Protein AF-A0A6B2LVM3-F1 (afdb_monomer_lite)

Secondary structure (DSSP, 8-state):
-PPPSEEE-TTTS-EEE-TTT-----HHHHH-TT---------GGGGGGEEEESSTTS-EEE--PPP-TTS---------

Structure (mmCIF, N/CA/C/O backbone):
data_AF-A0A6B2LVM3-F1
#
_entry.id   AF-A0A6B2LVM3-F1
#
loop_
_atom_site.group_PDB
_atom_site.id
_atom_site.type_symbol
_atom_site.label_atom_id
_atom_site.label_alt_id
_atom_site.label_comp_id
_atom_site.label_asym_id
_atom_site.label_entity_id
_atom_site.label_seq_id
_atom_site.pdbx_PDB_ins_code
_atom_site.Cartn_x
_atom_site.Cartn_y
_atom_site.Cartn_z
_atom_site.occupancy
_atom_site.B_iso_or_equiv
_atom_site.auth_seq_id
_atom_site.auth_comp_id
_atom_site.auth_asym_id
_atom_site.auth_atom_id
_atom_site.pdbx_PDB_model_num
ATOM 1 N N . MET A 1 1 ? 13.968 16.135 -21.084 1.00 49.19 1 MET A N 1
ATOM 2 C 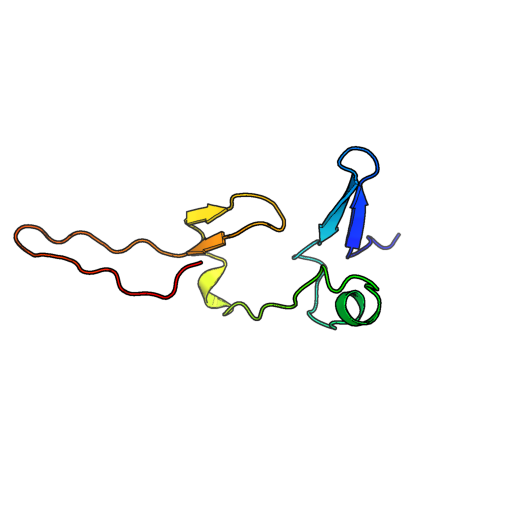CA . MET A 1 1 ? 14.220 14.703 -20.788 1.00 49.19 1 MET A CA 1
ATOM 3 C C . MET A 1 1 ? 13.036 14.159 -20.001 1.00 49.19 1 MET A C 1
ATOM 5 O O . MET A 1 1 ? 12.678 14.768 -19.001 1.00 49.19 1 MET A O 1
ATOM 9 N N . GLY A 1 2 ? 12.376 13.096 -20.472 1.00 74.12 2 GLY A N 1
ATOM 10 C CA . GLY A 1 2 ? 11.206 12.517 -19.794 1.00 74.12 2 GLY A CA 1
ATOM 11 C C . GLY A 1 2 ? 11.609 11.605 -18.631 1.00 74.12 2 GLY A C 1
ATOM 12 O O . GLY A 1 2 ? 12.551 10.829 -18.771 1.00 74.12 2 GLY A O 1
ATOM 13 N N . LYS A 1 3 ? 10.912 11.700 -17.492 1.00 82.12 3 LYS A N 1
ATOM 14 C CA . LYS A 1 3 ? 11.069 10.773 -16.355 1.00 82.12 3 LYS A CA 1
ATOM 15 C C . LYS A 1 3 ? 10.216 9.521 -16.577 1.00 82.12 3 LYS A C 1
ATOM 17 O O . LYS A 1 3 ? 9.120 9.623 -17.129 1.00 82.12 3 LYS A O 1
ATOM 22 N N . GLN A 1 4 ? 10.699 8.355 -16.152 1.00 88.94 4 GLN A N 1
ATOM 23 C CA . GLN A 1 4 ? 9.949 7.102 -16.271 1.00 88.94 4 GLN A CA 1
ATOM 24 C C . GLN A 1 4 ? 8.954 6.956 -15.110 1.00 88.94 4 GLN A C 1
ATOM 26 O O . GLN A 1 4 ? 9.250 7.298 -13.971 1.00 88.94 4 GLN A O 1
ATOM 31 N N . CYS A 1 5 ? 7.746 6.458 -15.394 1.00 92.06 5 CYS A N 1
ATOM 32 C CA . CYS A 1 5 ? 6.729 6.225 -14.360 1.00 92.06 5 CYS A CA 1
ATOM 33 C C . CYS A 1 5 ? 7.019 4.968 -13.521 1.00 92.06 5 CYS A C 1
ATOM 35 O O . CYS A 1 5 ? 6.689 4.932 -12.337 1.00 92.06 5 CYS A O 1
ATOM 37 N N . VAL A 1 6 ? 7.607 3.939 -14.137 1.00 93.00 6 VAL A N 1
ATOM 38 C CA . VAL A 1 6 ? 8.009 2.685 -13.488 1.00 93.00 6 VAL A CA 1
ATOM 39 C C . VAL A 1 6 ? 9.499 2.491 -13.733 1.00 93.00 6 VAL A C 1
ATOM 41 O O . VAL A 1 6 ? 9.927 2.472 -14.887 1.00 93.00 6 VAL A O 1
ATOM 44 N N . GLU A 1 7 ? 10.268 2.338 -12.661 1.00 92.25 7 GLU A N 1
ATOM 45 C CA . GLU A 1 7 ? 11.724 2.192 -12.696 1.00 92.25 7 GLU A CA 1
ATOM 46 C C . GLU A 1 7 ? 12.137 0.893 -11.998 1.00 92.25 7 GLU A C 1
ATOM 48 O O . GLU A 1 7 ? 11.731 0.632 -10.868 1.00 92.25 7 GLU A O 1
ATOM 53 N N . VAL A 1 8 ? 12.954 0.061 -12.646 1.00 90.44 8 VAL A N 1
ATOM 54 C CA . VAL A 1 8 ? 13.470 -1.173 -12.032 1.00 90.44 8 VAL A CA 1
ATOM 55 C C . VAL A 1 8 ? 14.773 -0.858 -11.307 1.00 90.44 8 VAL A C 1
ATOM 57 O O . VAL A 1 8 ? 15.788 -0.547 -11.935 1.00 90.44 8 VAL A O 1
ATOM 60 N N . GLN A 1 9 ? 14.762 -0.954 -9.980 1.00 90.00 9 GLN A N 1
ATOM 61 C CA . GLN A 1 9 ? 15.942 -0.710 -9.162 1.00 90.00 9 GLN A CA 1
ATOM 62 C C . GLN A 1 9 ? 16.836 -1.951 -9.141 1.00 90.00 9 GLN A C 1
ATOM 64 O O . GLN A 1 9 ? 16.474 -3.000 -8.611 1.00 90.00 9 GLN A O 1
ATOM 69 N N . LYS A 1 10 ? 18.048 -1.828 -9.691 1.00 90.62 10 LYS A N 1
ATOM 70 C CA . LYS A 1 10 ? 19.020 -2.935 -9.746 1.00 90.62 10 LYS A CA 1
ATOM 71 C C . LYS A 1 10 ? 19.558 -3.336 -8.367 1.00 90.62 10 LYS A C 1
ATOM 73 O O . LYS A 1 10 ? 19.887 -4.499 -8.169 1.00 90.62 10 LYS A O 1
ATOM 78 N N . SER A 1 11 ? 19.630 -2.393 -7.426 1.00 91.25 11 SER A N 1
ATOM 79 C CA . SER A 1 11 ? 20.142 -2.616 -6.067 1.00 91.25 11 SER A CA 1
ATOM 80 C C . SER A 1 11 ? 19.191 -3.458 -5.217 1.00 91.25 11 SER A C 1
ATOM 82 O O . SER A 1 11 ? 19.603 -4.450 -4.628 1.00 91.25 11 SER A O 1
ATOM 84 N N . THR A 1 12 ? 17.911 -3.086 -5.185 1.00 87.62 12 THR A N 1
ATOM 85 C CA . THR A 1 12 ? 16.871 -3.756 -4.386 1.00 87.62 12 THR A CA 1
ATOM 86 C C . THR A 1 12 ? 16.172 -4.885 -5.141 1.00 87.62 12 THR A C 1
ATOM 88 O O . THR A 1 12 ? 15.381 -5.609 -4.547 1.00 87.62 12 THR A O 1
ATOM 91 N N . ARG A 1 13 ? 16.450 -5.032 -6.446 1.00 88.00 13 ARG A N 1
ATOM 92 C CA . ARG A 1 13 ? 15.792 -5.970 -7.376 1.00 88.00 13 ARG A CA 1
ATOM 93 C C . ARG A 1 13 ? 14.265 -5.819 -7.429 1.00 88.00 13 ARG A C 1
ATOM 95 O O . ARG A 1 13 ? 13.571 -6.730 -7.867 1.00 88.00 13 ARG A O 1
ATOM 102 N N . ASN A 1 14 ? 13.758 -4.647 -7.047 1.00 89.19 14 ASN A N 1
ATOM 103 C CA . ASN A 1 14 ? 12.337 -4.319 -7.024 1.00 89.19 14 ASN A CA 1
ATOM 104 C C . ASN A 1 14 ? 12.015 -3.202 -8.023 1.00 89.19 14 ASN A C 1
ATOM 106 O O . ASN A 1 14 ? 12.872 -2.404 -8.402 1.00 89.19 14 ASN A O 1
ATOM 110 N N . SER A 1 15 ? 10.754 -3.130 -8.452 1.00 92.06 15 SER A N 1
ATOM 111 C CA . SER A 1 15 ? 10.263 -2.027 -9.288 1.00 92.06 15 SER A CA 1
ATOM 112 C C . SER A 1 15 ? 9.709 -0.906 -8.414 1.00 92.06 15 SER A C 1
ATOM 114 O O . SER A 1 15 ? 8.918 -1.168 -7.516 1.00 92.06 15 SER A O 1
ATOM 116 N N . TYR A 1 16 ? 10.086 0.336 -8.682 1.00 92.75 16 TYR A N 1
ATOM 117 C CA . TYR A 1 16 ? 9.538 1.541 -8.069 1.00 92.75 16 TYR A CA 1
ATOM 118 C C . TYR A 1 16 ? 8.491 2.168 -8.992 1.00 92.75 16 TYR A C 1
ATOM 120 O O . TYR A 1 16 ? 8.709 2.265 -10.201 1.00 92.75 16 TYR A O 1
ATOM 128 N N . ILE A 1 17 ? 7.358 2.594 -8.430 1.00 93.00 17 ILE A N 1
ATOM 129 C CA . ILE A 1 17 ? 6.271 3.2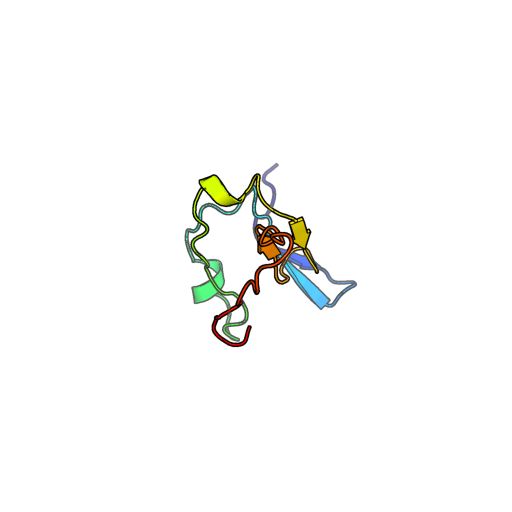33 -9.176 1.00 93.00 17 ILE A CA 1
ATOM 130 C C . ILE A 1 17 ? 6.108 4.663 -8.663 1.00 93.00 17 ILE A C 1
ATOM 132 O O . ILE A 1 17 ? 5.847 4.891 -7.484 1.00 93.00 17 ILE A O 1
ATOM 136 N N . SER A 1 18 ? 6.244 5.639 -9.559 1.00 91.75 18 SER A N 1
ATOM 137 C CA . SER A 1 18 ? 6.033 7.048 -9.230 1.00 91.75 18 SER A CA 1
ATOM 138 C C . SER A 1 18 ? 4.544 7.392 -9.257 1.00 91.75 18 SER A C 1
ATOM 140 O O . SER A 1 18 ? 3.953 7.519 -10.329 1.00 91.75 18 SER A O 1
ATOM 142 N N . GLU A 1 19 ? 3.936 7.597 -8.086 1.00 88.44 19 GLU A N 1
ATOM 143 C CA . GLU A 1 19 ? 2.525 8.012 -7.974 1.00 88.44 19 GLU A CA 1
ATOM 144 C C . GLU A 1 19 ? 2.257 9.375 -8.626 1.00 88.44 19 GLU A C 1
ATOM 146 O O . GLU A 1 19 ? 1.167 9.604 -9.133 1.00 88.44 19 GLU A O 1
ATOM 151 N N . VAL A 1 20 ? 3.256 10.262 -8.661 1.00 88.38 20 VAL A N 1
ATOM 152 C CA . VAL A 1 20 ? 3.127 11.608 -9.246 1.00 88.38 20 VAL A CA 1
ATOM 153 C C . VAL A 1 20 ? 3.029 11.551 -10.772 1.00 88.38 20 VAL A C 1
ATOM 155 O O . VAL A 1 20 ? 2.338 12.361 -11.382 1.00 88.38 20 VAL A O 1
ATOM 158 N N . LEU A 1 21 ? 3.727 10.598 -11.398 1.00 91.69 21 LEU A N 1
ATOM 159 C CA . LEU A 1 21 ? 3.715 10.413 -12.853 1.00 91.69 21 LEU A CA 1
ATOM 160 C C . LEU A 1 21 ? 2.639 9.413 -13.302 1.00 91.69 21 LEU A C 1
ATOM 162 O O . LEU A 1 21 ? 2.293 9.369 -14.482 1.00 91.69 21 LEU A O 1
ATOM 166 N N . CYS A 1 22 ? 2.123 8.599 -12.380 1.00 91.12 22 CYS A N 1
ATOM 167 C CA . CYS A 1 22 ? 1.100 7.609 -12.670 1.00 91.12 22 CYS A CA 1
ATOM 168 C C . CYS A 1 22 ? -0.249 8.289 -12.919 1.00 91.12 22 CYS A C 1
ATOM 170 O O . CYS A 1 22 ? -0.854 8.871 -12.025 1.00 91.12 22 CYS A O 1
ATOM 172 N N . ASN A 1 23 ? -0.760 8.148 -14.139 1.00 91.19 23 ASN A N 1
ATOM 173 C CA . ASN A 1 23 ? -2.089 8.619 -14.532 1.00 91.19 23 ASN A CA 1
ATOM 174 C C . ASN A 1 23 ? -3.161 7.514 -14.500 1.00 91.19 23 ASN A C 1
ATOM 176 O O . ASN A 1 23 ? -4.279 7.728 -14.958 1.00 91.19 23 ASN A O 1
ATOM 180 N N . GLY A 1 24 ? -2.814 6.315 -14.024 1.00 90.88 24 GLY A N 1
ATOM 181 C CA . GLY A 1 24 ? -3.736 5.184 -13.970 1.00 90.88 24 GLY A CA 1
ATOM 182 C C . GLY A 1 24 ? -4.028 4.503 -15.313 1.00 90.88 24 GLY A C 1
ATOM 183 O O . GLY A 1 24 ? -5.005 3.770 -15.406 1.00 90.88 24 GLY A O 1
ATOM 184 N N . CYS A 1 25 ? -3.195 4.676 -16.349 1.00 93.44 25 CYS A N 1
ATOM 185 C CA . CYS A 1 25 ? -3.422 4.057 -17.668 1.00 93.44 25 CYS A CA 1
ATOM 186 C C . CYS A 1 25 ? -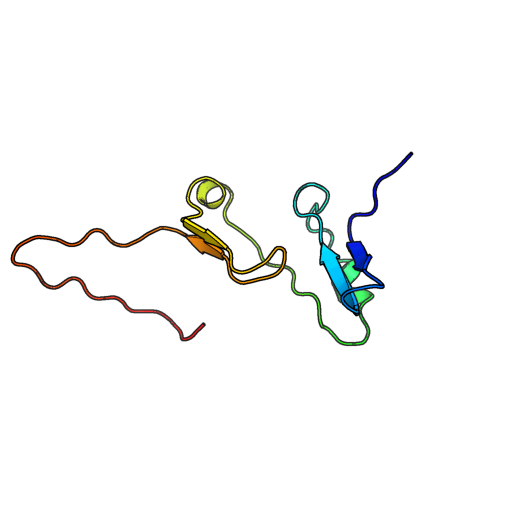3.427 2.512 -17.685 1.00 93.44 25 CYS A C 1
ATOM 188 O O . CYS A 1 25 ? -3.897 1.907 -18.646 1.00 93.44 25 CYS A O 1
ATOM 190 N N . GLY A 1 26 ? -2.862 1.852 -16.667 1.00 92.00 26 GLY A N 1
ATOM 191 C CA . GLY A 1 26 ? -2.890 0.389 -16.525 1.00 92.00 26 GLY A CA 1
ATOM 192 C C . GLY A 1 26 ? -1.991 -0.405 -17.488 1.00 92.00 26 GLY A C 1
ATOM 193 O O . GLY A 1 26 ? -2.005 -1.635 -17.458 1.00 92.00 26 GLY A O 1
ATOM 194 N N . LEU A 1 27 ? -1.169 0.250 -18.318 1.00 92.94 27 LEU A N 1
ATOM 195 C CA . LEU A 1 27 ? -0.266 -0.434 -19.260 1.00 92.94 27 LEU A CA 1
ATOM 196 C C . LEU A 1 27 ? 0.771 -1.323 -18.557 1.00 92.94 27 LEU A C 1
ATOM 198 O O . LEU A 1 27 ? 1.085 -2.410 -19.038 1.00 92.94 27 LEU A O 1
ATOM 202 N N . CYS A 1 28 ? 1.284 -0.884 -17.404 1.00 93.31 28 CYS A N 1
ATOM 203 C CA . CYS A 1 28 ? 2.267 -1.634 -16.620 1.00 93.31 28 CYS A CA 1
ATOM 204 C C . CYS A 1 28 ? 1.727 -2.981 -16.117 1.00 93.31 28 CYS A C 1
ATOM 206 O O . CYS A 1 28 ? 2.488 -3.938 -16.025 1.00 93.31 28 CYS A O 1
ATOM 208 N N . ILE A 1 29 ? 0.422 -3.077 -15.862 1.00 95.06 29 ILE A N 1
ATOM 209 C CA . ILE A 1 29 ? -0.235 -4.304 -15.393 1.00 95.06 29 ILE A CA 1
ATOM 210 C C . ILE A 1 29 ? -0.318 -5.310 -16.523 1.00 95.06 29 ILE A C 1
ATOM 212 O O . ILE A 1 29 ? 0.119 -6.443 -16.367 1.00 95.06 29 ILE A O 1
ATOM 216 N N . LYS A 1 30 ? -0.800 -4.866 -17.689 1.00 93.50 30 LYS A N 1
ATOM 217 C CA . LYS A 1 30 ? -0.901 -5.712 -18.886 1.00 93.50 30 LYS A CA 1
ATOM 218 C C . LYS A 1 30 ? 0.464 -6.206 -19.359 1.00 93.50 30 LYS A C 1
ATOM 220 O O . LYS A 1 30 ? 0.573 -7.310 -19.874 1.00 93.50 30 LYS A O 1
ATOM 225 N N . LYS A 1 31 ? 1.500 -5.378 -19.204 1.00 93.06 31 LYS A N 1
ATOM 226 C CA . LYS A 1 31 ? 2.865 -5.711 -19.620 1.00 93.06 31 LYS A CA 1
ATOM 227 C C . LYS A 1 31 ? 3.599 -6.604 -18.616 1.00 93.06 31 LYS A C 1
ATOM 229 O O . LYS A 1 31 ? 4.587 -7.226 -18.992 1.00 93.06 31 LYS A O 1
ATOM 234 N N . CYS A 1 32 ? 3.178 -6.647 -17.352 1.00 93.50 32 CYS A N 1
ATOM 235 C CA . CYS A 1 32 ? 3.860 -7.431 -16.329 1.00 93.50 32 CYS A CA 1
ATOM 236 C C . CYS A 1 32 ? 3.527 -8.924 -16.496 1.00 93.50 32 CYS A C 1
ATOM 238 O O . CYS A 1 32 ? 2.388 -9.310 -16.236 1.00 93.50 32 CYS A O 1
ATOM 240 N N . PRO A 1 33 ? 4.499 -9.788 -16.847 1.00 94.62 33 PRO A N 1
ATOM 241 C CA . PRO A 1 33 ? 4.230 -11.212 -17.066 1.00 94.62 33 PRO A CA 1
ATOM 242 C C . PRO A 1 33 ? 3.870 -11.960 -15.774 1.00 94.62 33 PRO A C 1
ATOM 244 O O . PRO A 1 33 ? 3.290 -13.036 -15.827 1.00 94.62 33 PRO A O 1
ATOM 247 N N . PHE A 1 34 ? 4.198 -11.388 -14.612 1.00 95.12 34 PHE A N 1
ATOM 248 C CA . PHE A 1 34 ? 3.983 -12.005 -13.301 1.00 95.12 34 PHE A CA 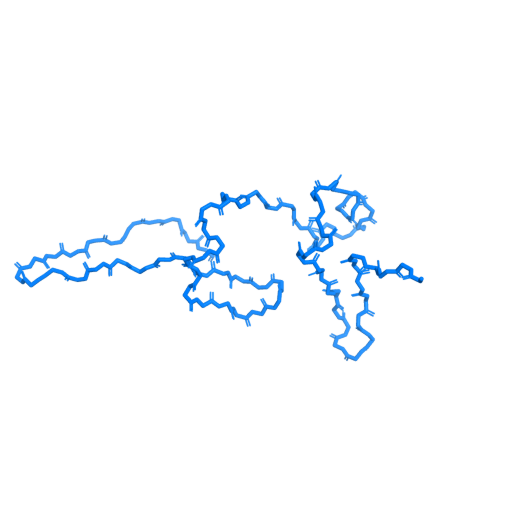1
ATOM 249 C C . PHE A 1 34 ? 2.748 -11.468 -12.569 1.00 95.12 34 PHE A C 1
ATOM 251 O O . PHE A 1 34 ? 2.482 -11.888 -11.448 1.00 95.12 34 PHE A O 1
ATOM 258 N N . GLY A 1 35 ? 2.035 -10.487 -13.138 1.00 92.25 35 GLY A N 1
ATOM 259 C CA . GLY A 1 35 ? 0.897 -9.857 -12.458 1.00 92.25 35 GLY A CA 1
ATOM 260 C C . GLY A 1 35 ? 1.259 -9.165 -11.133 1.00 92.25 35 GLY A C 1
ATOM 261 O O . GLY A 1 35 ? 0.407 -9.007 -10.264 1.00 92.25 35 GLY A O 1
ATOM 262 N N . ALA A 1 36 ? 2.518 -8.749 -10.958 1.00 92.94 36 ALA A N 1
ATOM 263 C CA . ALA A 1 36 ? 3.021 -8.201 -9.694 1.00 92.94 36 ALA A CA 1
ATOM 264 C C . ALA A 1 36 ? 2.545 -6.764 -9.399 1.00 92.94 36 ALA A C 1
ATOM 266 O O . ALA A 1 36 ? 2.693 -6.277 -8.280 1.00 92.94 36 ALA A O 1
ATOM 267 N N . ILE A 1 37 ? 1.997 -6.066 -10.398 1.00 93.38 37 ILE A N 1
ATOM 268 C CA . ILE A 1 37 ? 1.529 -4.680 -10.279 1.00 93.38 37 ILE A CA 1
ATOM 269 C C . ILE A 1 37 ? 0.002 -4.677 -10.243 1.00 93.38 37 ILE A C 1
ATOM 271 O O . ILE A 1 37 ? -0.641 -5.267 -11.109 1.00 93.38 37 ILE A O 1
ATOM 275 N N . LYS A 1 38 ? -0.574 -3.961 -9.274 1.00 91.06 38 LYS A N 1
ATOM 276 C CA . LYS A 1 38 ? -2.022 -3.754 -9.142 1.00 91.06 38 LYS A CA 1
ATOM 277 C C . LYS A 1 38 ? -2.355 -2.274 -9.324 1.00 91.06 38 LYS A C 1
ATOM 279 O O . LYS A 1 38 ? -1.636 -1.417 -8.814 1.00 91.06 38 LYS A O 1
ATOM 284 N N . LEU A 1 39 ? -3.440 -1.974 -10.041 1.00 90.69 39 LEU A N 1
ATOM 285 C CA . LEU A 1 39 ? -3.981 -0.617 -10.129 1.00 90.69 39 LEU A CA 1
ATOM 286 C C . LEU A 1 39 ? -5.026 -0.489 -9.036 1.00 90.69 39 LEU A C 1
ATOM 288 O O . LEU A 1 39 ? -6.011 -1.222 -9.038 1.00 90.69 39 LEU A O 1
ATOM 292 N N . ILE A 1 40 ? -4.794 0.437 -8.116 1.00 87.00 40 ILE A N 1
ATOM 293 C CA . ILE A 1 40 ? -5.737 0.768 -7.057 1.00 87.00 40 ILE A CA 1
ATOM 294 C C . ILE A 1 40 ? -6.325 2.147 -7.330 1.00 87.00 40 ILE A C 1
ATOM 296 O O . ILE A 1 40 ? -5.613 3.075 -7.719 1.00 87.00 40 ILE A O 1
ATOM 300 N N . THR A 1 41 ? -7.631 2.286 -7.128 1.00 80.12 41 THR A N 1
ATOM 301 C CA . THR A 1 41 ? -8.300 3.583 -7.190 1.00 80.12 41 THR A CA 1
ATOM 302 C C . THR A 1 41 ? -8.322 4.169 -5.790 1.00 80.12 41 THR A C 1
ATOM 304 O O . THR A 1 41 ? -9.016 3.667 -4.911 1.00 80.12 41 THR A O 1
ATOM 307 N N . LEU A 1 42 ? -7.552 5.232 -5.576 1.00 75.75 42 LEU A N 1
ATOM 308 C CA . LEU A 1 42 ? -7.587 5.976 -4.323 1.00 75.75 42 LEU A CA 1
ATOM 309 C C . LEU A 1 42 ? -8.608 7.116 -4.440 1.00 75.75 42 LEU A C 1
ATOM 311 O O . LEU A 1 42 ? -8.583 7.851 -5.434 1.00 75.75 42 LEU A O 1
ATOM 315 N N . PRO A 1 43 ? -9.492 7.313 -3.447 1.00 75.50 43 PRO A N 1
ATOM 316 C CA . PRO A 1 43 ? -10.338 8.492 -3.426 1.00 75.50 43 PRO A CA 1
ATOM 317 C C . PRO A 1 43 ? -9.456 9.730 -3.227 1.00 75.50 43 PRO A C 1
ATOM 319 O O . PRO A 1 43 ? -8.583 9.752 -2.359 1.00 75.50 43 PRO A O 1
ATOM 322 N N . LYS A 1 44 ? -9.687 10.780 -4.026 1.00 70.19 44 LYS A N 1
ATOM 323 C CA . LYS A 1 44 ? -8.849 11.996 -4.036 1.00 70.19 44 LYS A CA 1
ATOM 324 C C . LYS A 1 44 ? -8.726 12.669 -2.660 1.00 70.19 44 LYS A C 1
ATOM 326 O O . LYS A 1 44 ? -7.714 13.309 -2.396 1.00 70.19 44 LYS A O 1
ATOM 331 N N . SER A 1 45 ? -9.725 12.508 -1.792 1.00 67.56 45 SER A N 1
ATOM 332 C CA . SER A 1 45 ? -9.750 13.060 -0.433 1.00 67.56 45 SER A CA 1
ATOM 333 C C . SER A 1 45 ? -8.736 12.423 0.525 1.00 67.56 45 SER A C 1
ATOM 335 O O . SER A 1 45 ? -8.342 13.076 1.485 1.00 67.56 45 SER A O 1
ATOM 337 N N . LEU A 1 46 ? -8.269 11.195 0.264 1.00 66.81 46 LEU A N 1
ATOM 338 C CA . LEU A 1 46 ? -7.441 10.444 1.217 1.00 66.81 46 LEU A CA 1
ATOM 339 C C . LEU A 1 46 ? -5.950 10.790 1.161 1.00 66.81 46 LEU A C 1
ATOM 341 O O . LEU A 1 46 ? -5.227 10.489 2.108 1.00 66.81 46 LEU A O 1
ATOM 345 N N . ASN A 1 47 ? -5.461 11.430 0.093 1.00 69.06 47 ASN A N 1
ATOM 346 C CA . ASN A 1 47 ? -4.026 11.720 -0.027 1.00 69.06 47 ASN A CA 1
ATOM 347 C C . ASN A 1 47 ? -3.502 12.567 1.146 1.00 69.06 47 ASN A C 1
ATOM 349 O O . ASN A 1 47 ? -2.409 12.298 1.643 1.00 69.06 47 ASN A O 1
ATOM 353 N N . ASN A 1 48 ? -4.312 13.506 1.642 1.00 74.00 48 ASN A N 1
ATOM 354 C CA . ASN A 1 48 ? -3.955 14.386 2.759 1.00 74.00 48 ASN A CA 1
ATOM 355 C C . ASN A 1 48 ? -4.202 13.755 4.142 1.00 74.00 48 ASN A C 1
ATOM 357 O O . ASN A 1 48 ? -3.835 14.342 5.153 1.00 74.00 48 ASN A O 1
ATOM 361 N N . GLU A 1 49 ? -4.812 12.570 4.200 1.00 81.31 49 GLU A N 1
ATOM 362 C CA . GLU A 1 49 ? -5.197 11.876 5.440 1.00 81.31 49 GLU A CA 1
ATOM 363 C C . GLU A 1 49 ? -4.332 10.626 5.688 1.00 81.31 49 GLU A C 1
ATOM 365 O O . GLU A 1 49 ? -4.698 9.732 6.459 1.00 81.31 49 GLU A O 1
ATOM 370 N N . THR A 1 50 ? -3.185 10.546 5.009 1.00 88.44 50 THR A N 1
ATOM 371 C CA . THR A 1 50 ? -2.211 9.468 5.193 1.00 88.44 50 THR A CA 1
ATOM 372 C C . THR A 1 50 ? -1.560 9.599 6.566 1.00 88.44 50 THR A C 1
ATOM 374 O O . THR A 1 50 ? -0.893 10.594 6.838 1.00 88.44 50 THR A O 1
ATOM 377 N N . ILE A 1 51 ? -1.703 8.577 7.408 1.00 92.50 51 ILE A N 1
ATOM 378 C CA . ILE A 1 51 ? -1.044 8.521 8.722 1.00 92.50 51 ILE A CA 1
ATOM 379 C C . ILE A 1 51 ? 0.315 7.853 8.604 1.00 92.50 51 ILE A C 1
ATOM 381 O O . ILE A 1 51 ? 1.305 8.331 9.153 1.00 92.50 51 ILE A O 1
ATOM 385 N N . HIS A 1 52 ? 0.366 6.730 7.890 1.00 92.12 52 HIS A N 1
ATOM 386 C CA . HIS A 1 52 ? 1.591 5.965 7.747 1.00 92.12 52 HIS A CA 1
ATOM 387 C C . HIS A 1 52 ? 1.654 5.245 6.406 1.00 92.12 52 HIS A C 1
ATOM 389 O O . HIS A 1 52 ? 0.634 4.889 5.812 1.00 92.12 52 HIS A O 1
ATOM 395 N N . ARG A 1 53 ? 2.882 5.003 5.948 1.00 91.38 53 ARG A N 1
ATOM 396 C CA . ARG A 1 53 ? 3.176 4.219 4.757 1.00 91.38 53 ARG A CA 1
ATOM 397 C C . ARG A 1 53 ? 4.397 3.342 5.010 1.00 91.38 53 ARG A C 1
ATOM 399 O O . ARG A 1 53 ? 5.470 3.868 5.287 1.00 91.38 53 ARG A O 1
ATOM 406 N N . TYR A 1 54 ? 4.242 2.033 4.827 1.00 92.19 54 TYR A N 1
ATOM 407 C CA . TYR A 1 54 ? 5.318 1.070 5.084 1.00 92.19 54 TYR A CA 1
ATOM 408 C C . TYR A 1 54 ? 6.440 1.112 4.035 1.00 92.19 54 TYR A C 1
ATOM 410 O O . TYR A 1 54 ? 7.598 0.865 4.355 1.00 92.19 54 TYR A O 1
ATOM 418 N N . SER A 1 55 ? 6.122 1.411 2.771 1.00 91.75 55 SER A N 1
ATOM 419 C CA . SER A 1 55 ? 7.118 1.594 1.705 1.00 91.75 55 SER A CA 1
ATOM 420 C C . SER A 1 55 ? 6.509 2.324 0.499 1.00 91.75 55 SER A C 1
ATOM 422 O O . SER A 1 55 ? 5.283 2.459 0.437 1.00 91.75 55 SER A O 1
ATOM 424 N N . PRO A 1 56 ? 7.303 2.770 -0.495 1.00 89.69 56 PRO A N 1
ATOM 425 C CA . PRO A 1 56 ? 6.770 3.473 -1.663 1.00 89.69 56 PRO A CA 1
ATOM 426 C C . PRO A 1 56 ? 5.669 2.724 -2.427 1.00 89.69 56 PRO A C 1
ATOM 428 O O . PRO A 1 56 ? 4.718 3.356 -2.864 1.00 89.69 56 PRO A O 1
ATOM 431 N N . ASN A 1 57 ? 5.738 1.391 -2.514 1.00 91.00 57 ASN A N 1
ATOM 432 C CA . ASN A 1 57 ? 4.675 0.553 -3.097 1.00 91.00 57 ASN A CA 1
ATOM 433 C C . ASN A 1 57 ? 3.865 -0.205 -2.028 1.00 91.00 57 ASN A C 1
ATOM 435 O O . ASN A 1 57 ? 3.037 -1.050 -2.357 1.00 91.00 57 ASN A O 1
ATOM 439 N N . GLY A 1 58 ? 4.166 0.028 -0.753 1.00 90.00 58 GLY A N 1
ATOM 440 C CA . GLY A 1 58 ? 3.600 -0.702 0.369 1.00 90.00 58 GLY A CA 1
ATOM 441 C C . GLY A 1 58 ? 2.255 -0.150 0.815 1.00 90.00 58 GLY A C 1
ATOM 442 O O . GLY A 1 58 ? 1.779 0.883 0.332 1.00 90.00 58 GLY A O 1
ATOM 443 N N . PHE A 1 59 ? 1.676 -0.844 1.792 1.00 90.06 59 PHE A N 1
ATOM 444 C CA . PHE A 1 59 ? 0.417 -0.464 2.413 1.00 90.06 59 PHE A CA 1
ATOM 445 C C . PHE A 1 59 ? 0.478 0.961 2.980 1.00 90.06 59 PHE A C 1
ATOM 447 O O . PHE A 1 59 ? 1.469 1.371 3.602 1.00 90.06 59 PHE A O 1
ATOM 454 N N . LYS A 1 60 ? -0.600 1.708 2.742 1.00 89.56 60 LYS A N 1
ATOM 455 C CA . LYS A 1 60 ? -0.793 3.083 3.193 1.00 89.56 60 LYS A CA 1
ATOM 456 C C . LYS A 1 60 ? -2.017 3.104 4.106 1.00 89.56 60 LYS A C 1
ATOM 458 O O . LYS A 1 60 ? -3.106 2.730 3.681 1.00 89.56 60 LYS A O 1
ATOM 463 N N . LEU A 1 61 ? -1.812 3.513 5.354 1.00 90.25 61 LEU A N 1
ATOM 464 C CA . LEU A 1 61 ? -2.863 3.633 6.356 1.00 90.25 61 LEU A CA 1
ATOM 465 C C . LEU A 1 61 ? -3.437 5.049 6.325 1.00 90.25 61 LEU A C 1
ATOM 467 O O . LEU A 1 61 ? -2.694 6.033 6.423 1.00 90.25 61 LEU A O 1
ATOM 471 N N . PHE A 1 62 ? -4.759 5.136 6.236 1.00 89.94 62 PHE A N 1
ATOM 472 C CA . PHE A 1 62 ? -5.497 6.391 6.211 1.00 89.94 62 PHE A CA 1
ATOM 473 C C . PHE A 1 62 ? -6.441 6.466 7.394 1.00 89.94 62 PHE A C 1
ATOM 475 O O . PHE A 1 62 ? -7.184 5.515 7.632 1.00 89.94 62 PHE A O 1
ATOM 482 N N . LYS A 1 63 ? -6.465 7.630 8.049 1.00 88.62 63 LYS A N 1
ATOM 483 C CA . LYS A 1 63 ? -7.268 7.909 9.249 1.00 88.62 63 LYS A CA 1
ATOM 484 C C . LYS A 1 63 ? -6.990 6.959 10.411 1.00 88.62 63 LYS A C 1
ATOM 486 O O . LYS A 1 63 ? -6.560 5.821 10.266 1.00 88.62 63 LYS A O 1
ATOM 491 N N . MET A 1 64 ? -7.250 7.462 11.608 1.00 89.31 64 MET A N 1
ATOM 492 C CA . MET A 1 64 ? -7.281 6.638 12.797 1.00 89.31 64 MET A CA 1
ATOM 493 C C . MET A 1 64 ? -8.573 6.958 13.531 1.00 89.31 64 MET A C 1
ATOM 495 O O . MET A 1 64 ? -8.957 8.128 13.633 1.00 89.31 64 MET A O 1
ATOM 499 N N . PRO A 1 65 ? -9.277 5.935 14.000 1.00 90.44 65 PRO A N 1
ATOM 500 C CA . PRO A 1 65 ? -10.458 6.127 14.813 1.00 90.44 65 PRO A CA 1
ATOM 501 C C . PRO A 1 65 ? -10.127 6.876 16.103 1.00 90.44 65 PRO A C 1
ATOM 503 O O . PRO A 1 65 ? -9.143 6.584 16.781 1.00 90.44 65 PRO A O 1
ATOM 506 N N . LEU A 1 66 ? -10.981 7.835 16.453 1.00 92.19 66 LEU A N 1
ATOM 507 C CA . LEU A 1 66 ? -10.817 8.611 17.674 1.00 92.19 66 LEU A CA 1
ATOM 508 C C . LEU A 1 66 ? -11.383 7.835 18.873 1.00 92.19 66 LEU A C 1
ATOM 510 O O . LEU A 1 66 ? -12.572 7.499 18.863 1.00 92.19 66 LEU A O 1
ATOM 514 N N . PRO A 1 67 ? -10.579 7.572 19.920 1.00 93.44 67 PRO A N 1
ATOM 515 C CA . PRO A 1 67 ? -11.072 6.931 21.130 1.00 93.44 67 PRO A CA 1
ATOM 516 C C . PRO A 1 67 ? -12.037 7.863 21.873 1.00 93.44 67 PRO A C 1
ATOM 518 O O . PRO A 1 67 ? -11.789 9.063 22.008 1.00 93.44 67 PRO A O 1
ATOM 521 N N . ARG A 1 68 ? -13.137 7.308 22.391 1.00 94.38 68 ARG A N 1
ATOM 522 C CA . ARG A 1 68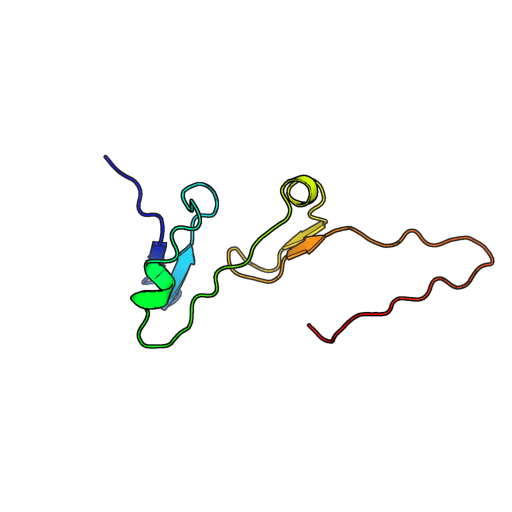 ? -14.128 8.044 23.189 1.00 94.38 68 ARG A CA 1
ATOM 523 C C . ARG A 1 68 ? -14.046 7.610 24.647 1.00 94.38 68 ARG A C 1
ATOM 525 O O . ARG A 1 68 ? -14.051 6.421 24.948 1.00 94.38 68 ARG A O 1
ATOM 532 N N . ARG A 1 69 ? -13.963 8.576 25.565 1.00 95.44 69 ARG A N 1
ATOM 533 C CA . ARG A 1 69 ? -13.885 8.286 27.006 1.00 95.44 69 ARG A CA 1
ATOM 534 C C . ARG A 1 69 ? -15.178 7.619 27.482 1.00 95.44 69 ARG A C 1
ATOM 536 O O . ARG A 1 69 ? -16.262 8.084 27.148 1.00 95.44 69 ARG A O 1
ATOM 543 N N . GLY A 1 70 ? -15.047 6.549 28.266 1.00 96.25 70 GLY 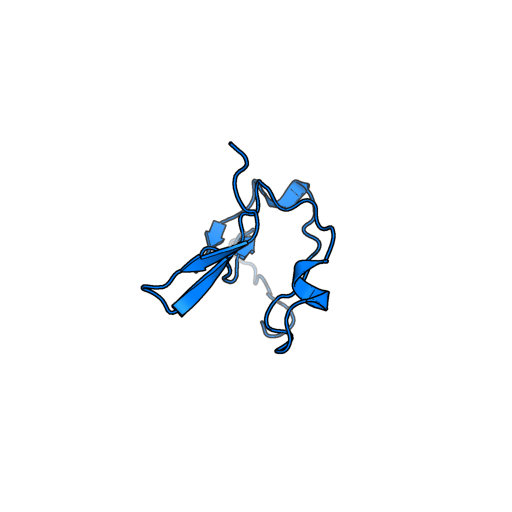A N 1
ATOM 544 C CA . GLY A 1 70 ? -16.180 5.814 28.843 1.00 96.25 70 GLY A CA 1
ATOM 545 C C . GLY A 1 70 ? -17.011 5.001 27.842 1.00 96.25 70 GLY A C 1
ATOM 546 O O . GLY A 1 70 ? -18.076 4.519 28.207 1.00 96.25 70 GLY A O 1
ATOM 547 N N . GLN A 1 71 ? -16.557 4.853 26.592 1.00 95.94 71 GLN A N 1
ATOM 548 C CA . GLN A 1 71 ? -17.253 4.101 25.544 1.00 95.94 71 GLN A CA 1
ATOM 549 C C . GLN A 1 71 ? -16.298 3.118 24.858 1.00 95.94 71 GLN A C 1
ATOM 551 O O . GLN A 1 71 ? -15.101 3.378 24.743 1.00 95.94 71 GLN A O 1
ATOM 556 N N . VAL A 1 72 ? -16.835 2.001 24.362 1.00 94.75 72 VAL A N 1
ATOM 557 C CA . VAL A 1 72 ? -16.092 1.055 23.517 1.00 94.75 72 VAL A CA 1
ATOM 558 C C . VAL A 1 72 ? -16.165 1.526 22.066 1.00 94.75 72 VAL A C 1
ATOM 560 O O . VAL A 1 72 ? -17.249 1.799 21.554 1.00 94.75 72 VAL A O 1
ATOM 563 N N . VAL A 1 73 ? -15.014 1.603 21.395 1.00 94.44 73 VAL A N 1
ATOM 564 C CA . VAL A 1 73 ? -14.931 1.887 19.956 1.00 94.44 73 VAL A CA 1
ATOM 565 C C . VAL A 1 73 ? -14.534 0.599 19.240 1.00 94.44 73 VAL A C 1
ATOM 567 O O . VAL A 1 73 ? -13.450 0.074 19.478 1.00 94.44 73 VAL A O 1
ATOM 570 N N . GLY A 1 74 ? -15.424 0.075 18.397 1.00 93.94 74 GLY A N 1
ATOM 571 C CA . GLY A 1 74 ? -15.177 -1.139 17.619 1.00 93.94 74 GLY A CA 1
ATOM 572 C C . GLY A 1 74 ? -14.504 -0.845 16.280 1.00 93.94 74 GLY A C 1
ATOM 573 O O . GLY A 1 74 ? -14.865 0.118 15.601 1.00 93.94 74 GLY A O 1
ATOM 574 N N . PHE A 1 75 ? -13.569 -1.712 15.886 1.00 92.88 75 PHE A N 1
ATOM 575 C CA . PHE A 1 75 ? -12.999 -1.745 14.539 1.00 92.88 75 PHE A CA 1
ATOM 576 C C . PHE A 1 75 ? -13.421 -3.025 13.853 1.00 92.88 75 PHE A C 1
ATOM 578 O O . PHE A 1 75 ? -13.170 -4.116 14.356 1.00 92.88 75 PHE A O 1
ATOM 585 N N . LEU A 1 76 ? -14.076 -2.869 12.711 1.00 94.69 76 LEU A N 1
ATOM 586 C CA . LEU A 1 76 ? -14.461 -3.966 11.846 1.00 94.69 76 LEU A CA 1
ATOM 587 C C . LEU A 1 76 ? -13.969 -3.650 10.440 1.00 94.69 76 LEU A C 1
ATOM 589 O O . LEU A 1 76 ? -14.144 -2.535 9.948 1.00 94.69 76 LEU A O 1
ATOM 593 N N . GLY A 1 77 ? -13.351 -4.638 9.816 1.00 90.31 77 GLY A N 1
ATOM 594 C CA . GLY A 1 77 ? -12.826 -4.554 8.468 1.00 90.31 77 GLY A CA 1
ATOM 595 C C . GLY A 1 77 ? -12.352 -5.925 8.016 1.00 90.31 77 GLY A C 1
ATOM 596 O O . GLY A 1 77 ? -12.271 -6.862 8.810 1.00 90.31 77 GLY A O 1
ATOM 597 N N . GLU A 1 78 ? -12.065 -6.035 6.730 1.00 93.44 78 GLU A N 1
ATOM 598 C CA . GLU A 1 78 ? -11.451 -7.228 6.163 1.00 93.44 78 GLU A CA 1
ATOM 599 C C . GLU A 1 78 ? -9.985 -7.332 6.605 1.00 93.44 78 GLU A C 1
ATOM 601 O O . GLU A 1 78 ? -9.342 -6.327 6.922 1.00 93.44 78 GLU A O 1
ATOM 606 N N . ASN A 1 79 ? -9.447 -8.552 6.611 1.00 91.25 79 ASN A N 1
ATOM 607 C CA . ASN A 1 79 ? -8.018 -8.748 6.826 1.00 91.25 79 ASN A CA 1
ATOM 608 C C . ASN A 1 79 ? -7.246 -8.181 5.627 1.00 91.25 79 ASN A C 1
ATOM 610 O O . ASN A 1 79 ? -7.534 -8.537 4.482 1.00 91.25 79 ASN A O 1
ATOM 614 N N . GLY A 1 80 ? -6.292 -7.293 5.918 1.00 77.31 80 GLY A N 1
ATOM 615 C CA . GLY A 1 80 ? -5.379 -6.688 4.943 1.00 77.31 80 GLY A CA 1
ATOM 616 C C . GLY A 1 80 ? -4.112 -7.493 4.707 1.00 77.31 80 GLY A C 1
ATOM 617 O O . GLY A 1 80 ? -3.750 -8.308 5.585 1.00 77.31 80 GLY A O 1
#

Organism: NCBI:txid1963864

Radius of gyration: 16.99 Å; chains: 1; bounding box: 37×27×50 Å

Foldseek 3Di:
DDDDQWDQDPVVRDIAGHPVPDPQPCPCQVPDPVSPDDRDDDDPVFPVQFPDAPDRRGDTDGDDDDDDPPDDDDDDDDDD

Sequence (80 aa):
MGKQCVEVQKSTRNSYISEVLCNGCGLCIKKCPFGAIKLITLPKSLNNETIHRYSPNGFKLFKMPLPRRGQVVGFLGENG

InterPro domains:
  IPR013283 RLI1 [PR01868] (19-43)
  IPR013283 RLI1 [PR01868] (46-66)
  IPR013283 RLI1 [PR01868] (74-80)
  IPR013283 RLI1 [PTHR19248] (1-80)
  IPR017896 4Fe-4S ferredoxin-type, iron-sulphur binding domain [PF00037] (16-38)
  IPR017896 4Fe-4S ferredoxin-type, iron-sulphur binding domain [PS51379] (13-42)
  IPR017900 4Fe-4S ferredoxin, iron-sulphur binding, conserved site [PS00198] (22-33)
  IPR027417 P-loop containing nucleoside triphosphate hydrolase [G3DSA:3.40.50.300] (1-80)

pLDDT: mean 88.65, std 8.08, range [49.19, 96.25]